Protein AF-A0A948R1W1-F1 (afdb_monomer_lite)

Radius of gyration: 20.11 Å; chains: 1; bounding box: 63×32×43 Å

Sequence (106 aa):
MGSFGFLLSNVTCRANDSRCIGGDPVLDEAADQFSRSIESQNAPIGILPVVVATHLRSAGGPLTFFSAIAQFGTAEDIALAELRIELLFPADEATRRALVEQHSDG

Structure (mmCIF, N/CA/C/O backbone):
data_AF-A0A948R1W1-F1
#
_entry.id   AF-A0A948R1W1-F1
#
loop_
_atom_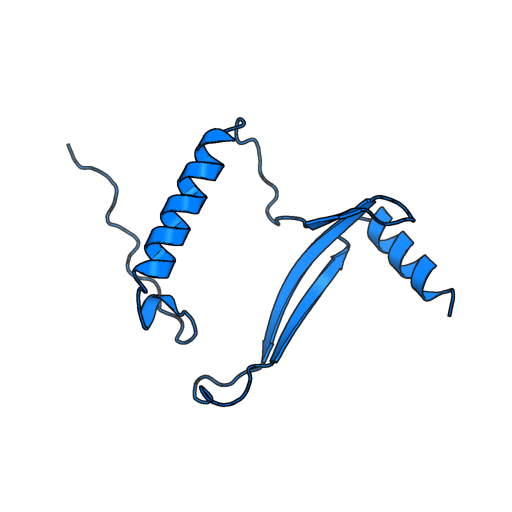site.group_PDB
_atom_site.id
_atom_site.type_symbol
_atom_site.label_atom_id
_atom_site.label_alt_id
_atom_site.label_comp_id
_atom_site.label_asym_id
_atom_site.label_entity_id
_atom_site.label_seq_id
_atom_site.pdbx_PDB_ins_code
_atom_site.Cartn_x
_atom_site.Cartn_y
_atom_site.Cartn_z
_atom_site.occupancy
_atom_site.B_iso_or_equiv
_atom_site.auth_seq_id
_atom_site.auth_comp_id
_atom_site.auth_asym_id
_atom_site.auth_atom_id
_atom_site.pdbx_PDB_model_num
ATOM 1 N N . MET A 1 1 ? 41.234 -18.248 4.618 1.00 38.34 1 MET A N 1
ATOM 2 C CA . MET A 1 1 ? 40.468 -17.030 4.957 1.00 38.34 1 MET A CA 1
ATOM 3 C C . MET A 1 1 ? 39.657 -16.640 3.736 1.00 38.34 1 MET A C 1
ATOM 5 O O . MET A 1 1 ? 40.196 -16.022 2.832 1.00 38.34 1 MET A O 1
ATOM 9 N N . GLY A 1 2 ? 38.424 -17.143 3.649 1.00 34.62 2 GLY A N 1
ATOM 10 C CA . GLY A 1 2 ? 37.509 -16.915 2.529 1.00 34.62 2 GLY A CA 1
ATOM 11 C C . GLY A 1 2 ? 36.415 -15.946 2.954 1.00 34.62 2 GLY A C 1
ATOM 12 O O . GLY A 1 2 ? 35.837 -16.126 4.024 1.00 34.62 2 GLY A O 1
ATOM 13 N N . SER A 1 3 ? 36.170 -14.915 2.146 1.00 34.09 3 SER A N 1
ATOM 14 C CA . SER A 1 3 ? 35.085 -13.963 2.375 1.00 34.09 3 SER A CA 1
ATOM 15 C C . SER A 1 3 ? 33.848 -14.409 1.599 1.00 34.09 3 SER A C 1
ATOM 17 O O . SER A 1 3 ? 33.865 -14.519 0.373 1.00 34.09 3 SER A O 1
ATOM 19 N N . PHE A 1 4 ? 32.804 -14.717 2.361 1.00 37.91 4 PHE A N 1
ATOM 20 C CA . PHE A 1 4 ? 31.435 -14.986 1.945 1.00 37.91 4 PHE A CA 1
ATOM 21 C C . PHE A 1 4 ? 30.847 -13.751 1.244 1.00 37.91 4 PHE A C 1
ATOM 23 O O . PHE A 1 4 ? 30.420 -12.812 1.905 1.00 37.91 4 PHE A O 1
ATOM 30 N N . GLY A 1 5 ? 30.814 -13.734 -0.086 1.00 34.28 5 GLY A N 1
ATOM 31 C CA . GLY A 1 5 ? 30.186 -12.626 -0.818 1.00 34.28 5 GLY A CA 1
ATOM 32 C C . GLY A 1 5 ? 29.910 -12.900 -2.291 1.00 34.28 5 GLY A C 1
ATOM 33 O O . GLY A 1 5 ? 29.746 -11.966 -3.063 1.00 34.28 5 GLY A O 1
ATOM 34 N N . PHE A 1 6 ? 29.902 -14.168 -2.705 1.00 32.91 6 PHE A N 1
ATOM 35 C CA . PHE A 1 6 ? 29.721 -14.533 -4.109 1.00 32.91 6 PHE A CA 1
ATOM 36 C C . PHE A 1 6 ? 28.942 -15.839 -4.238 1.00 32.91 6 PHE A C 1
ATOM 38 O O . PHE A 1 6 ? 29.417 -16.820 -4.798 1.00 32.91 6 PHE A O 1
ATOM 45 N N . LEU A 1 7 ? 27.756 -15.904 -3.638 1.00 37.12 7 LEU A N 1
ATOM 46 C CA . LEU A 1 7 ? 26.871 -17.045 -3.848 1.00 37.12 7 LEU A CA 1
ATOM 47 C C . LEU A 1 7 ? 25.434 -16.647 -3.549 1.00 37.12 7 LEU A C 1
ATOM 49 O O . LEU A 1 7 ? 24.961 -16.829 -2.439 1.00 37.12 7 LEU A O 1
ATOM 53 N N . LEU A 1 8 ? 24.800 -16.033 -4.548 1.00 34.62 8 LEU A N 1
ATOM 54 C CA . LEU A 1 8 ? 23.373 -16.145 -4.889 1.00 34.62 8 LEU A CA 1
ATOM 55 C C . LEU A 1 8 ? 23.099 -15.420 -6.228 1.00 34.62 8 LEU A C 1
ATOM 57 O O . LEU A 1 8 ? 22.052 -14.822 -6.437 1.00 34.62 8 LEU A O 1
ATOM 61 N N . SER A 1 9 ? 24.048 -15.475 -7.172 1.00 35.59 9 SER A N 1
ATOM 62 C CA . SER A 1 9 ? 23.801 -15.078 -8.563 1.00 35.59 9 SER A CA 1
ATOM 63 C C . SER A 1 9 ? 23.474 -16.339 -9.356 1.00 35.59 9 SER A C 1
ATOM 65 O O . SER A 1 9 ? 24.339 -16.920 -9.999 1.00 35.59 9 SER A O 1
ATOM 67 N N . ASN A 1 10 ? 22.265 -16.861 -9.147 1.00 37.19 10 ASN A N 1
ATOM 68 C CA . ASN A 1 10 ? 21.601 -17.827 -10.029 1.00 37.19 10 ASN A CA 1
ATOM 69 C C . ASN A 1 10 ? 20.197 -18.124 -9.495 1.00 37.19 10 ASN A C 1
ATOM 71 O O . ASN A 1 10 ? 19.938 -19.208 -8.985 1.00 37.19 10 ASN A O 1
ATOM 75 N N . VAL A 1 11 ? 19.291 -17.152 -9.613 1.00 42.41 11 VAL A N 1
ATOM 76 C CA . VAL A 1 11 ? 17.845 -17.401 -9.665 1.00 42.41 11 VAL A CA 1
ATOM 77 C C . VAL A 1 11 ? 17.236 -16.347 -10.594 1.00 42.41 11 VAL A C 1
ATOM 79 O O . VAL A 1 11 ? 17.088 -15.190 -10.229 1.00 42.41 11 VAL A O 1
ATOM 82 N N . THR A 1 12 ? 16.963 -16.781 -11.823 1.00 42.38 12 THR A N 1
ATOM 83 C CA . THR A 1 12 ? 15.929 -16.296 -12.749 1.00 42.38 12 THR A CA 1
ATOM 84 C C . THR A 1 12 ? 15.720 -14.775 -12.824 1.00 42.38 12 THR A C 1
ATOM 86 O O . THR A 1 12 ? 14.846 -14.238 -12.146 1.00 42.38 12 THR A O 1
ATOM 89 N N . CYS A 1 13 ? 16.421 -14.090 -13.743 1.00 40.66 13 CYS A N 1
ATOM 90 C CA . CYS A 1 13 ? 15.915 -12.819 -14.285 1.00 40.66 13 CYS A CA 1
ATOM 91 C C . CYS A 1 13 ? 14.478 -13.071 -14.767 1.00 40.66 13 CYS A C 1
ATOM 93 O O . CYS A 1 13 ? 14.254 -13.797 -15.739 1.00 40.66 13 CYS A O 1
ATOM 95 N N . ARG A 1 14 ? 13.490 -12.507 -14.071 1.00 46.41 14 ARG A N 1
ATOM 96 C CA . ARG A 1 14 ? 12.136 -12.375 -14.607 1.00 46.41 14 ARG A CA 1
ATOM 97 C C . ARG A 1 14 ? 12.235 -11.294 -15.677 1.00 46.41 14 ARG A C 1
ATOM 99 O O . ARG A 1 14 ? 12.789 -10.240 -15.403 1.00 46.41 14 ARG A O 1
ATOM 106 N N . ALA A 1 15 ? 11.718 -11.536 -16.880 1.00 49.47 15 ALA A N 1
ATOM 107 C CA . ALA A 1 15 ? 11.856 -10.624 -18.028 1.00 49.47 15 ALA A CA 1
ATOM 108 C C . ALA A 1 15 ? 11.345 -9.180 -17.788 1.00 49.47 15 AL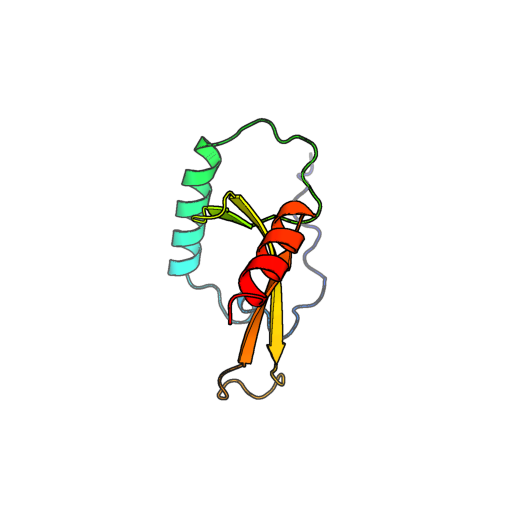A A C 1
ATOM 110 O O . ALA A 1 15 ? 11.599 -8.304 -18.601 1.00 49.47 15 ALA A O 1
ATOM 111 N N . ASN A 1 16 ? 10.657 -8.935 -16.668 1.00 50.66 16 ASN A N 1
ATOM 112 C CA . ASN A 1 16 ? 10.138 -7.635 -16.247 1.00 50.66 16 ASN A CA 1
ATOM 113 C C . ASN A 1 16 ? 11.059 -6.879 -15.260 1.00 50.66 16 ASN A C 1
ATOM 115 O O . ASN A 1 16 ? 10.662 -5.856 -14.711 1.00 50.66 16 ASN A O 1
ATOM 119 N N . ASP A 1 17 ? 12.244 -7.410 -14.949 1.00 49.75 17 ASP A N 1
ATOM 120 C CA . ASP A 1 17 ? 13.164 -6.797 -13.989 1.00 49.75 17 ASP A CA 1
ATOM 121 C C . ASP A 1 17 ? 14.171 -5.893 -14.720 1.00 49.75 17 ASP A C 1
ATOM 123 O O . ASP A 1 17 ? 15.080 -6.368 -15.409 1.00 49.75 17 ASP A O 1
ATOM 127 N N . SER A 1 18 ? 14.007 -4.572 -14.588 1.00 51.25 18 SER A N 1
ATOM 128 C CA . SER A 1 18 ? 14.792 -3.558 -15.315 1.00 51.25 18 SER A CA 1
ATOM 129 C C . SER A 1 18 ? 16.304 -3.686 -15.098 1.00 51.25 18 SER A C 1
ATOM 131 O O . SER A 1 18 ? 17.090 -3.294 -15.960 1.00 51.25 18 SER A O 1
ATOM 133 N N . ARG A 1 19 ? 16.728 -4.293 -13.978 1.00 48.97 19 ARG A N 1
ATOM 134 C CA . ARG A 1 19 ? 18.146 -4.524 -13.654 1.00 48.97 19 ARG A CA 1
ATOM 135 C C . ARG A 1 19 ? 18.850 -5.449 -14.650 1.00 48.97 19 ARG A C 1
ATOM 137 O O . ARG A 1 19 ? 20.069 -5.377 -14.762 1.00 48.97 19 ARG A O 1
ATOM 144 N N . CYS A 1 20 ? 18.115 -6.297 -15.373 1.00 50.31 20 CYS A N 1
ATOM 145 C CA . CYS A 1 20 ? 18.696 -7.183 -16.385 1.00 50.31 20 CYS A CA 1
ATOM 146 C C . CYS A 1 20 ? 18.900 -6.478 -17.744 1.00 50.31 20 CYS A C 1
ATOM 148 O O . CYS A 1 20 ? 19.640 -6.993 -18.577 1.00 50.31 20 CYS A O 1
ATOM 150 N N . ILE A 1 21 ? 18.265 -5.317 -17.971 1.00 57.47 21 ILE A N 1
ATOM 151 C CA . ILE A 1 21 ? 18.271 -4.605 -19.264 1.00 57.47 21 ILE A CA 1
ATOM 152 C C . ILE A 1 21 ? 19.240 -3.409 -19.270 1.00 57.47 21 ILE A C 1
ATOM 154 O O . ILE A 1 21 ? 19.758 -3.055 -20.327 1.00 57.47 21 ILE A O 1
ATOM 158 N N . GLY A 1 22 ? 19.579 -2.829 -18.116 1.00 58.16 22 GLY A N 1
ATOM 159 C CA . GLY A 1 22 ? 20.618 -1.802 -18.052 1.00 58.16 22 GLY A CA 1
ATOM 160 C C . GLY A 1 22 ? 20.817 -1.235 -16.652 1.00 58.16 22 GLY A C 1
ATOM 161 O O . GLY A 1 22 ? 19.854 -0.869 -15.984 1.00 58.16 22 GLY A O 1
ATOM 162 N N . GLY A 1 23 ? 22.076 -1.161 -16.219 1.00 67.88 23 GLY A N 1
ATOM 163 C CA . GLY A 1 23 ? 22.490 -0.290 -15.122 1.00 67.88 23 GLY A CA 1
ATOM 164 C C . GLY A 1 23 ? 22.672 1.121 -15.670 1.00 67.88 23 GLY A C 1
ATOM 165 O O . GLY A 1 23 ? 23.428 1.315 -16.623 1.00 67.88 23 GLY A O 1
ATOM 166 N N . ASP A 1 24 ? 21.939 2.080 -15.116 1.00 79.19 24 ASP A N 1
ATOM 167 C CA . ASP A 1 24 ? 22.111 3.496 -15.425 1.00 79.19 24 ASP A CA 1
ATOM 168 C C . ASP A 1 24 ? 23.031 4.097 -14.351 1.00 79.19 24 ASP A C 1
ATOM 170 O O . ASP A 1 24 ? 22.647 4.103 -13.177 1.00 79.19 24 ASP A O 1
ATOM 174 N N . PRO A 1 25 ? 24.221 4.614 -14.713 1.00 80.19 25 PRO A N 1
ATOM 175 C CA . PRO A 1 25 ? 25.170 5.147 -13.739 1.00 80.19 25 PRO A CA 1
ATOM 176 C C . PRO A 1 25 ? 24.594 6.308 -12.916 1.00 80.19 25 PRO A C 1
ATOM 178 O O . PRO A 1 25 ? 25.018 6.509 -11.781 1.00 80.19 25 PRO A O 1
ATOM 181 N N . VAL A 1 26 ? 23.616 7.051 -13.448 1.00 88.12 26 VAL A N 1
ATOM 182 C CA . VAL A 1 26 ? 22.928 8.124 -12.717 1.00 88.12 26 VAL A CA 1
ATOM 183 C C . VAL A 1 26 ? 22.012 7.543 -11.640 1.00 88.12 26 VAL A C 1
ATOM 185 O O . VAL A 1 26 ? 21.957 8.066 -10.527 1.00 88.12 26 VAL A O 1
ATOM 188 N N . LEU A 1 27 ? 21.302 6.451 -11.945 1.00 81.62 27 LEU A N 1
ATOM 189 C CA . LEU A 1 27 ? 20.465 5.761 -10.959 1.00 81.62 27 LEU A CA 1
ATOM 190 C C . LEU A 1 27 ? 21.316 5.065 -9.893 1.00 81.62 27 LEU A C 1
ATOM 192 O O . LEU A 1 27 ? 20.937 5.078 -8.722 1.00 81.62 27 LEU A O 1
ATOM 196 N N . ASP A 1 28 ? 22.465 4.510 -10.277 1.00 84.75 28 ASP A N 1
ATOM 197 C CA . ASP A 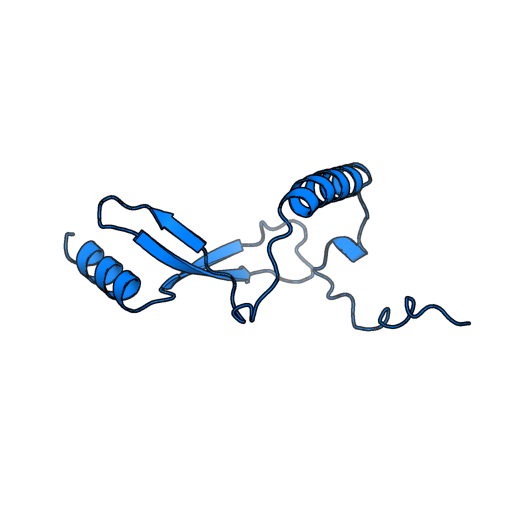1 28 ? 23.414 3.904 -9.341 1.00 84.75 28 ASP A CA 1
ATOM 198 C C . ASP A 1 28 ? 24.004 4.959 -8.387 1.00 84.75 28 ASP A C 1
ATOM 200 O O . ASP A 1 28 ? 23.997 4.766 -7.171 1.00 84.75 28 ASP A O 1
ATOM 204 N N . GLU A 1 29 ? 24.425 6.122 -8.900 1.00 88.00 29 GLU A N 1
ATOM 205 C CA . GLU A 1 29 ? 24.905 7.234 -8.067 1.00 88.00 29 GLU A CA 1
ATOM 206 C C . GLU A 1 29 ? 23.815 7.740 -7.105 1.00 88.00 29 GLU A C 1
ATOM 208 O O . GLU A 1 29 ? 24.077 7.967 -5.919 1.00 88.00 29 GLU A O 1
ATOM 213 N N . ALA A 1 30 ? 22.575 7.871 -7.586 1.00 86.81 30 ALA A N 1
ATOM 214 C CA . ALA A 1 30 ? 21.445 8.271 -6.754 1.00 86.81 30 ALA A CA 1
ATOM 215 C C . ALA A 1 30 ? 21.138 7.235 -5.654 1.00 86.81 30 ALA A C 1
ATOM 217 O O . ALA A 1 30 ? 20.857 7.612 -4.510 1.00 86.81 30 ALA A O 1
ATOM 218 N N . ALA A 1 31 ? 21.222 5.937 -5.966 1.00 85.81 31 ALA A N 1
ATOM 219 C CA . ALA A 1 31 ? 21.032 4.859 -4.996 1.00 85.81 31 ALA A CA 1
ATOM 220 C C . ALA A 1 31 ? 22.120 4.870 -3.908 1.00 85.81 31 ALA A C 1
ATOM 222 O O . ALA A 1 31 ? 21.814 4.728 -2.717 1.00 85.81 31 ALA A O 1
ATOM 223 N N . ASP A 1 32 ? 23.372 5.112 -4.294 1.00 87.25 32 ASP A N 1
ATOM 224 C CA . ASP A 1 32 ? 24.495 5.261 -3.367 1.00 87.25 32 ASP A CA 1
ATOM 225 C C . ASP A 1 32 ? 24.321 6.480 -2.455 1.00 87.25 32 ASP A C 1
ATOM 227 O O . ASP A 1 32 ? 24.524 6.397 -1.239 1.00 87.25 32 ASP A O 1
ATOM 231 N N . GLN A 1 33 ? 23.917 7.621 -3.020 1.00 87.12 33 GLN A N 1
ATOM 232 C CA . GLN A 1 33 ? 23.659 8.834 -2.250 1.00 87.12 33 GLN A CA 1
ATOM 233 C C . GLN A 1 33 ? 22.545 8.615 -1.217 1.00 87.12 33 GLN A C 1
ATOM 235 O O . GLN A 1 33 ? 22.689 9.016 -0.058 1.00 87.12 33 GLN A O 1
ATOM 240 N N . PHE A 1 34 ? 21.452 7.961 -1.618 1.00 84.50 34 PHE A N 1
ATOM 241 C CA . PHE A 1 34 ? 20.337 7.662 -0.725 1.00 84.50 34 PHE A CA 1
ATOM 242 C C . PHE A 1 34 ? 20.755 6.719 0.410 1.00 84.50 34 PHE A C 1
ATOM 244 O O . PHE A 1 34 ? 20.460 6.988 1.576 1.00 84.50 34 PHE A O 1
ATOM 251 N N . SER A 1 35 ? 21.514 5.667 0.092 1.00 85.06 35 SER A N 1
ATOM 252 C CA . SER A 1 35 ? 21.992 4.690 1.079 1.00 85.06 35 SER A CA 1
ATOM 253 C C . SER A 1 35 ? 22.826 5.351 2.182 1.00 85.06 35 SER A C 1
ATOM 255 O O . SER A 1 35 ? 22.566 5.134 3.366 1.00 85.06 35 SER A O 1
ATOM 257 N N . ARG A 1 36 ? 23.740 6.263 1.820 1.00 82.94 36 ARG A N 1
ATOM 258 C CA . ARG A 1 36 ? 24.552 7.030 2.788 1.00 82.94 36 ARG A CA 1
ATOM 259 C C . ARG A 1 36 ? 23.708 7.907 3.717 1.00 82.94 36 ARG A C 1
ATOM 261 O O . ARG A 1 36 ? 24.076 8.121 4.870 1.00 82.94 36 ARG A O 1
ATOM 268 N N . SER A 1 37 ? 22.574 8.425 3.240 1.00 77.44 37 SER A N 1
ATOM 269 C CA . SER A 1 37 ? 21.656 9.206 4.079 1.00 77.44 37 SER A CA 1
ATOM 270 C C . SER A 1 37 ? 20.969 8.334 5.137 1.00 77.44 37 SER A C 1
ATOM 272 O O . SER A 1 37 ? 20.831 8.764 6.285 1.00 77.44 37 SER A O 1
ATOM 274 N N . ILE A 1 38 ? 20.602 7.098 4.784 1.00 74.69 38 ILE A N 1
ATOM 275 C CA . ILE A 1 38 ? 19.929 6.149 5.684 1.00 74.69 38 ILE A CA 1
ATOM 276 C C . ILE A 1 38 ? 20.884 5.556 6.728 1.00 74.69 38 ILE A C 1
ATOM 278 O O . ILE A 1 38 ? 20.476 5.364 7.872 1.00 74.69 38 ILE A O 1
ATOM 282 N N . GLU A 1 39 ? 22.162 5.338 6.399 1.00 67.44 39 GLU A N 1
ATOM 283 C CA . GLU A 1 39 ? 23.168 4.829 7.351 1.00 67.44 39 GLU A CA 1
ATOM 284 C C . GLU A 1 39 ? 23.314 5.705 8.611 1.00 67.44 39 GLU A C 1
ATOM 286 O O . GLU A 1 39 ? 23.623 5.199 9.694 1.00 67.44 39 GLU A O 1
ATOM 291 N N . SER A 1 40 ? 23.024 7.007 8.499 1.00 61.84 40 SER A N 1
ATOM 292 C CA . SER A 1 40 ? 23.016 7.945 9.631 1.00 61.84 40 SER A CA 1
ATOM 293 C C . SER A 1 40 ? 21.845 7.745 10.610 1.00 61.84 40 SER A C 1
ATOM 295 O O . SER A 1 40 ? 21.883 8.269 11.722 1.00 61.84 40 SER A O 1
ATOM 297 N N . GLN A 1 41 ? 20.825 6.966 10.229 1.00 62.16 41 GLN A N 1
ATOM 298 C CA . GLN A 1 41 ? 19.606 6.700 11.006 1.00 62.16 41 GLN A CA 1
ATOM 299 C C . GLN A 1 41 ? 19.577 5.293 11.626 1.00 62.16 41 GLN A C 1
ATOM 301 O O . GLN A 1 41 ? 18.503 4.770 11.921 1.00 62.16 41 GLN A O 1
ATOM 306 N N . ASN A 1 42 ? 20.742 4.665 11.826 1.00 59.88 42 ASN A N 1
ATOM 307 C CA . ASN A 1 42 ? 20.865 3.316 12.386 1.00 59.88 42 ASN A CA 1
ATOM 308 C C . ASN A 1 42 ? 20.336 3.223 13.833 1.00 59.88 42 ASN A C 1
ATOM 310 O O . ASN A 1 42 ? 21.081 3.316 14.810 1.00 59.88 42 ASN A O 1
ATOM 314 N N . ALA A 1 43 ? 19.029 3.008 13.972 1.00 66.56 43 ALA A N 1
ATOM 315 C CA . ALA A 1 43 ? 18.409 2.507 15.187 1.00 66.56 43 ALA A CA 1
ATOM 316 C C . ALA A 1 43 ? 18.596 0.979 15.266 1.00 66.56 43 ALA A C 1
ATOM 318 O O . ALA A 1 43 ? 18.640 0.313 14.228 1.00 66.56 43 ALA A O 1
ATOM 319 N N . PRO A 1 44 ? 18.705 0.389 16.471 1.00 67.12 44 PRO A N 1
ATOM 320 C CA . PRO A 1 44 ? 18.802 -1.059 16.616 1.00 67.12 44 PRO A CA 1
ATOM 321 C C . PRO A 1 44 ? 17.613 -1.748 15.934 1.00 67.12 44 PRO A C 1
ATOM 323 O O . PRO A 1 44 ? 16.453 -1.476 16.249 1.00 67.12 44 PRO A O 1
ATOM 326 N N . ILE A 1 45 ? 17.916 -2.643 14.992 1.00 67.31 45 ILE A N 1
ATOM 327 C CA . ILE A 1 45 ? 16.915 -3.396 14.235 1.00 67.31 45 ILE A CA 1
ATOM 328 C C . ILE A 1 45 ? 16.340 -4.478 15.159 1.00 67.31 45 ILE A C 1
ATOM 330 O O . ILE A 1 45 ? 17.005 -5.464 15.472 1.00 67.31 45 ILE A O 1
ATOM 334 N N . GLY A 1 46 ? 15.113 -4.261 15.639 1.00 73.44 46 GLY A N 1
ATOM 335 C CA . GLY A 1 46 ? 14.320 -5.271 16.342 1.00 73.44 46 GLY A CA 1
ATOM 336 C C . GLY A 1 46 ? 13.684 -6.280 15.379 1.00 73.44 46 GLY A C 1
ATOM 337 O O . GLY A 1 46 ? 14.039 -6.359 14.205 1.00 73.44 46 GLY A O 1
ATOM 338 N N . ILE A 1 47 ? 12.701 -7.047 15.858 1.00 79.25 47 ILE A N 1
ATOM 339 C CA . ILE A 1 47 ? 11.882 -7.892 14.976 1.00 79.25 47 ILE A CA 1
ATOM 340 C C . ILE A 1 47 ? 11.086 -6.968 14.047 1.00 79.25 47 ILE A C 1
ATOM 342 O O . ILE A 1 47 ? 10.193 -6.253 14.502 1.00 79.25 47 ILE A O 1
ATOM 346 N N . LEU A 1 48 ? 11.428 -6.967 12.758 1.00 77.12 48 LEU A N 1
ATOM 347 C CA . LEU A 1 48 ? 10.710 -6.198 11.747 1.00 77.12 48 LEU A CA 1
ATOM 348 C C . LEU A 1 48 ? 9.441 -6.946 11.312 1.00 77.12 48 LEU A C 1
ATOM 350 O O . LEU A 1 48 ? 9.467 -8.175 11.186 1.00 77.12 48 LEU A O 1
ATOM 354 N N . PRO A 1 49 ? 8.326 -6.234 11.072 1.00 74.19 49 PRO A N 1
ATOM 355 C CA . PRO A 1 49 ? 7.130 -6.848 10.520 1.00 74.19 49 PRO A CA 1
ATOM 356 C C . PRO A 1 49 ? 7.410 -7.391 9.113 1.00 74.19 49 PRO A C 1
ATOM 358 O O . PRO A 1 49 ? 8.192 -6.824 8.353 1.00 74.19 49 PRO A O 1
ATOM 361 N N . VAL A 1 50 ? 6.731 -8.482 8.750 1.00 82.12 50 VAL A N 1
ATOM 362 C CA . VAL A 1 50 ? 6.856 -9.115 7.421 1.00 82.12 50 VAL A CA 1
ATOM 363 C C . VAL A 1 50 ? 6.355 -8.217 6.281 1.00 82.12 50 VAL A C 1
ATOM 365 O O . VAL A 1 50 ? 6.703 -8.430 5.124 1.00 82.12 50 VAL A O 1
ATOM 368 N N . VAL A 1 51 ? 5.568 -7.191 6.608 1.00 81.62 51 VAL A N 1
ATOM 369 C CA . VAL A 1 51 ? 5.054 -6.197 5.667 1.00 81.62 51 VAL A CA 1
ATOM 370 C C . VAL A 1 51 ? 5.420 -4.804 6.164 1.00 81.62 51 VAL A C 1
ATOM 372 O O . VAL A 1 51 ? 5.209 -4.482 7.334 1.00 81.62 51 VAL A O 1
ATOM 375 N N . VAL A 1 52 ? 5.952 -3.973 5.266 1.00 84.62 52 VAL A N 1
ATOM 376 C CA . VAL A 1 52 ? 6.180 -2.549 5.532 1.00 84.62 52 VAL A CA 1
ATOM 377 C C . VAL A 1 52 ? 4.855 -1.815 5.380 1.00 84.62 52 VAL A C 1
ATOM 379 O O . VAL A 1 52 ? 4.212 -1.899 4.334 1.00 84.62 52 VAL A O 1
ATOM 382 N N . ALA A 1 53 ? 4.451 -1.105 6.428 1.00 89.56 53 ALA A N 1
ATOM 383 C CA . ALA A 1 53 ? 3.218 -0.342 6.431 1.00 89.56 53 ALA A CA 1
ATOM 384 C C . ALA A 1 53 ? 3.458 1.138 6.103 1.00 89.56 53 ALA A C 1
ATOM 386 O O . ALA A 1 53 ? 4.414 1.758 6.573 1.00 89.56 53 ALA A O 1
ATOM 387 N N . THR A 1 54 ? 2.549 1.721 5.332 1.00 91.00 54 THR A N 1
ATOM 388 C CA . THR A 1 54 ? 2.454 3.156 5.084 1.00 91.00 54 THR A CA 1
ATOM 389 C C . THR A 1 54 ? 1.582 3.791 6.160 1.00 91.00 54 THR A C 1
ATOM 391 O O . THR A 1 54 ? 0.418 3.427 6.322 1.00 91.00 54 THR A O 1
ATOM 394 N N . HIS A 1 55 ? 2.128 4.777 6.869 1.00 92.38 55 HIS A N 1
ATOM 395 C CA . HIS A 1 55 ? 1.391 5.560 7.858 1.00 92.38 55 HIS A CA 1
ATOM 396 C C . HIS A 1 55 ? 1.003 6.920 7.280 1.00 92.38 55 HIS A C 1
ATOM 398 O O . HIS A 1 55 ? 1.865 7.728 6.928 1.00 92.38 55 HIS A O 1
ATOM 404 N N . LEU A 1 56 ? -0.299 7.189 7.221 1.00 92.00 56 LEU A N 1
ATOM 405 C CA . LEU A 1 56 ? -0.867 8.442 6.738 1.00 92.00 56 LEU A CA 1
ATOM 406 C C . LEU A 1 56 ? -1.528 9.195 7.894 1.00 92.00 56 LEU A C 1
ATOM 408 O O . LEU A 1 56 ? -2.171 8.606 8.762 1.00 92.00 56 LEU A O 1
ATOM 412 N N . ARG A 1 57 ? -1.393 10.523 7.902 1.00 93.31 57 ARG A N 1
ATOM 413 C CA . ARG A 1 57 ? -2.166 11.394 8.797 1.00 93.31 57 ARG A CA 1
ATOM 414 C C . ARG A 1 57 ? -3.384 11.912 8.043 1.00 93.31 57 ARG A C 1
ATOM 416 O O . ARG A 1 57 ? -3.221 12.572 7.022 1.00 93.31 57 ARG A O 1
ATOM 423 N N . SER A 1 58 ? -4.574 11.635 8.563 1.00 89.00 58 SER A N 1
ATOM 424 C CA . SER A 1 58 ? -5.849 12.147 8.056 1.00 89.00 58 SER A CA 1
ATOM 425 C C . SER A 1 58 ? -6.517 13.047 9.099 1.00 89.00 58 SER A C 1
ATOM 427 O O . SER A 1 58 ? -6.186 12.992 10.285 1.00 89.00 58 SER A O 1
ATOM 429 N N . ALA A 1 59 ? -7.485 13.864 8.673 1.00 88.81 59 ALA A N 1
ATOM 430 C CA . ALA A 1 59 ? -8.315 14.661 9.579 1.00 88.81 59 ALA A CA 1
ATOM 431 C C . ALA A 1 59 ? -9.106 13.782 10.570 1.00 88.81 59 ALA A C 1
ATOM 433 O O . ALA A 1 59 ? -9.336 14.194 11.702 1.00 88.81 59 ALA A O 1
ATOM 434 N N . GLY A 1 60 ? -9.466 12.558 10.162 1.00 87.00 60 GLY A N 1
ATOM 435 C CA . GLY A 1 60 ? -10.139 11.564 11.008 1.00 87.00 60 GLY A CA 1
ATOM 436 C C . GLY A 1 60 ? -9.207 10.751 11.916 1.00 87.00 60 GLY A C 1
ATOM 437 O O . GLY A 1 60 ? -9.677 9.853 12.606 1.00 87.00 60 GLY A O 1
ATOM 438 N N . GLY A 1 61 ? -7.899 11.035 11.919 1.00 91.81 61 GLY A N 1
ATOM 439 C CA . GLY A 1 61 ? -6.902 10.301 12.701 1.00 91.81 61 GLY A CA 1
ATOM 440 C C . GLY A 1 61 ? -5.835 9.599 11.850 1.00 91.81 61 GLY A C 1
ATOM 441 O O . GLY A 1 61 ? -5.792 9.761 10.626 1.00 91.81 61 GLY A O 1
ATOM 442 N N . PRO A 1 62 ? -4.907 8.866 12.490 1.00 95.12 62 PRO A N 1
ATOM 443 C CA . PRO A 1 62 ? -3.885 8.102 11.785 1.00 95.12 62 PRO A CA 1
ATOM 444 C C . PRO A 1 62 ? -4.508 6.918 11.037 1.00 95.12 62 PRO A C 1
ATOM 446 O O . PRO A 1 62 ? -5.379 6.236 11.569 1.00 95.12 62 PRO A O 1
ATOM 449 N N . LEU A 1 63 ? -4.022 6.664 9.823 1.00 95.81 63 LEU A N 1
ATOM 450 C CA . LEU A 1 63 ? -4.389 5.505 9.015 1.00 95.81 63 LEU A CA 1
ATOM 451 C C . LEU A 1 63 ? -3.131 4.708 8.675 1.00 95.81 63 LEU A C 1
ATOM 453 O O . LEU A 1 63 ? -2.104 5.290 8.311 1.00 95.81 63 LEU A O 1
ATOM 457 N N . THR A 1 64 ? -3.223 3.387 8.761 1.00 95.81 64 THR A N 1
ATOM 458 C CA . THR A 1 64 ? -2.120 2.471 8.471 1.00 95.81 64 THR A CA 1
ATOM 459 C C . THR A 1 64 ? -2.522 1.517 7.358 1.00 95.81 64 THR A C 1
ATOM 461 O O . THR A 1 64 ? -3.528 0.812 7.461 1.00 95.81 64 THR A O 1
ATOM 464 N N . PHE A 1 65 ? -1.711 1.450 6.308 1.00 94.94 65 PHE A N 1
ATOM 465 C CA . PHE A 1 65 ? -1.953 0.592 5.153 1.00 94.94 65 PHE A CA 1
ATOM 466 C C . PHE A 1 65 ? -0.762 -0.301 4.865 1.00 94.94 65 PHE A C 1
ATOM 468 O O . PHE A 1 65 ? 0.368 0.065 5.161 1.00 94.94 65 PHE A O 1
ATOM 475 N N . PHE A 1 66 ? -1.002 -1.429 4.213 1.00 93.94 66 PHE A N 1
ATOM 476 C CA . PHE A 1 66 ? 0.024 -2.044 3.382 1.00 93.94 66 PHE A CA 1
ATOM 477 C C . PHE A 1 66 ? -0.373 -1.907 1.917 1.00 93.94 66 PHE A C 1
ATOM 479 O O . PHE A 1 66 ? -1.559 -2.000 1.585 1.00 93.94 66 PHE A O 1
ATOM 486 N N . SER A 1 67 ? 0.610 -1.665 1.051 1.00 90.00 67 SER A N 1
ATOM 487 C CA . SER A 1 67 ? 0.364 -1.515 -0.378 1.00 90.00 67 SER A CA 1
ATOM 488 C C . SER A 1 67 ? 0.692 -2.786 -1.154 1.00 90.00 67 SER A C 1
ATOM 490 O O . SER A 1 67 ? 1.579 -3.563 -0.795 1.00 90.00 67 SER A O 1
ATOM 492 N N . ALA A 1 68 ? -0.050 -3.008 -2.233 1.00 90.50 68 ALA A N 1
ATOM 493 C CA . ALA A 1 68 ? 0.259 -4.014 -3.237 1.00 90.50 68 ALA A CA 1
ATOM 494 C C . ALA A 1 68 ? 0.119 -3.394 -4.627 1.00 90.50 68 ALA A C 1
ATOM 496 O O . ALA A 1 68 ? -0.841 -2.673 -4.886 1.00 90.50 68 ALA A O 1
ATOM 497 N N . ILE A 1 69 ? 1.052 -3.694 -5.530 1.00 89.19 69 ILE A N 1
ATOM 498 C CA . ILE A 1 69 ? 0.999 -3.228 -6.920 1.00 89.19 69 ILE A CA 1
ATOM 499 C C . ILE A 1 69 ? 0.546 -4.388 -7.806 1.00 89.19 69 ILE A C 1
ATOM 501 O O . ILE A 1 69 ? 1.234 -5.404 -7.914 1.00 89.19 69 ILE A O 1
ATOM 505 N N . ALA A 1 70 ? -0.607 -4.231 -8.454 1.00 87.00 70 ALA A N 1
ATOM 506 C CA . ALA A 1 70 ? -1.080 -5.119 -9.507 1.00 87.00 70 ALA A CA 1
ATOM 507 C C . ALA A 1 70 ? -0.697 -4.531 -10.871 1.00 87.00 70 ALA A C 1
ATOM 509 O O . ALA A 1 70 ? -1.123 -3.431 -11.216 1.00 87.00 70 ALA A O 1
ATOM 510 N N . GLN A 1 71 ? 0.111 -5.258 -11.642 1.00 84.81 71 GLN A N 1
ATOM 511 C CA . GLN A 1 71 ? 0.556 -4.851 -12.976 1.00 84.81 71 GLN A CA 1
ATOM 512 C C . GLN A 1 71 ? -0.109 -5.731 -14.037 1.00 84.81 71 GLN A C 1
ATOM 514 O O . GLN A 1 71 ? 0.028 -6.955 -14.004 1.00 84.81 71 GLN A O 1
ATOM 519 N N . PHE A 1 72 ? -0.811 -5.102 -14.979 1.00 80.12 72 PHE A N 1
ATOM 520 C CA . PHE A 1 72 ? -1.439 -5.748 -16.127 1.00 80.12 72 PHE A CA 1
ATOM 521 C C . PHE A 1 72 ? -0.628 -5.424 -17.382 1.00 80.12 72 PHE A C 1
ATOM 523 O O . PHE A 1 72 ? -0.620 -4.287 -17.853 1.00 80.12 72 PHE A O 1
ATOM 530 N N . GLY A 1 73 ? 0.062 -6.433 -17.907 1.00 71.25 73 GLY A N 1
ATOM 531 C CA . GLY A 1 73 ? 0.868 -6.343 -19.119 1.00 71.25 73 GLY A CA 1
ATOM 532 C C . GLY A 1 73 ? 1.239 -7.733 -19.636 1.00 71.25 73 GLY A C 1
ATOM 533 O O . GLY A 1 73 ? 1.180 -8.720 -18.898 1.00 71.25 73 GLY A O 1
ATOM 534 N N . THR A 1 74 ? 1.594 -7.813 -20.912 1.00 63.69 74 THR A N 1
ATOM 535 C CA . THR A 1 74 ? 2.169 -8.993 -21.574 1.00 63.69 74 THR A CA 1
ATOM 536 C C . THR A 1 74 ? 3.656 -8.739 -21.818 1.00 63.69 74 THR A C 1
ATOM 538 O O . THR A 1 74 ? 4.062 -7.611 -22.071 1.00 63.69 74 THR A O 1
ATOM 541 N N . ALA A 1 75 ? 4.489 -9.783 -21.749 1.00 60.28 75 ALA A N 1
ATOM 542 C CA . ALA A 1 75 ? 5.951 -9.653 -21.846 1.00 60.28 75 ALA A CA 1
ATOM 543 C C . ALA A 1 75 ? 6.468 -9.085 -23.189 1.00 60.28 75 ALA A C 1
ATOM 545 O O . ALA A 1 75 ? 7.646 -8.754 -23.286 1.00 60.28 75 ALA A O 1
ATOM 546 N N . GLU A 1 76 ? 5.617 -8.988 -24.216 1.00 59.59 76 GLU A N 1
ATOM 547 C CA . GLU A 1 76 ? 5.973 -8.461 -25.542 1.00 59.59 76 GLU A CA 1
ATOM 548 C C . GLU A 1 76 ? 5.602 -6.984 -25.743 1.00 59.59 76 GLU A C 1
ATOM 550 O O . GLU A 1 76 ? 6.130 -6.342 -26.650 1.00 59.59 76 GLU A O 1
ATOM 555 N N . ASP A 1 77 ?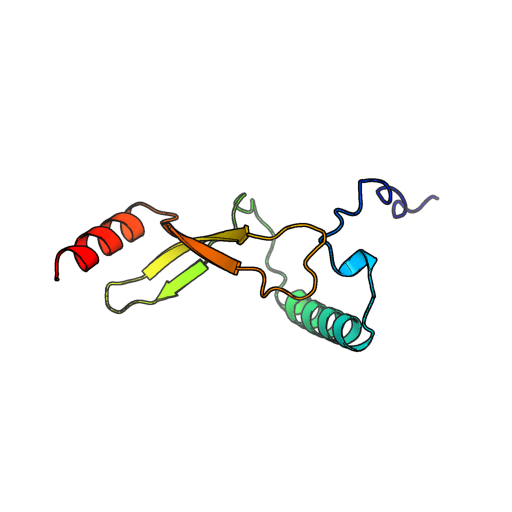 4.752 -6.404 -24.894 1.00 55.50 77 ASP A N 1
ATOM 556 C CA . ASP A 1 77 ? 4.223 -5.059 -25.115 1.00 55.50 77 ASP A CA 1
ATOM 557 C C . ASP A 1 77 ? 5.020 -3.996 -24.348 1.00 55.50 77 ASP A C 1
ATOM 559 O O . ASP A 1 77 ? 4.566 -3.398 -23.379 1.00 55.50 77 ASP A O 1
ATOM 563 N N . ILE A 1 78 ? 6.228 -3.715 -24.842 1.00 57.78 78 ILE A N 1
ATOM 564 C CA . ILE A 1 78 ? 7.104 -2.629 -24.356 1.00 57.78 78 ILE A CA 1
ATOM 565 C C . ILE A 1 78 ? 6.496 -1.232 -24.642 1.00 57.78 78 ILE A C 1
ATOM 567 O O . ILE A 1 78 ? 6.908 -0.235 -24.052 1.00 57.78 78 ILE A O 1
ATOM 571 N N . ALA A 1 79 ? 5.510 -1.140 -25.546 1.00 54.97 79 ALA A N 1
ATOM 572 C CA . ALA A 1 79 ? 4.945 0.123 -26.036 1.00 54.97 79 ALA A CA 1
ATOM 573 C C . ALA A 1 79 ? 3.515 0.438 -25.552 1.00 54.97 79 ALA A C 1
ATOM 575 O O . ALA A 1 79 ? 3.058 1.570 -25.725 1.00 54.97 79 ALA A O 1
ATOM 576 N N . LEU A 1 80 ? 2.798 -0.519 -24.952 1.00 55.41 80 LEU A N 1
ATOM 577 C CA . LEU A 1 80 ? 1.526 -0.235 -24.284 1.00 55.41 80 LEU A CA 1
ATOM 578 C C . LEU A 1 80 ? 1.827 0.218 -22.859 1.00 55.41 80 LEU A C 1
ATOM 580 O O . LEU A 1 80 ? 2.617 -0.406 -22.158 1.00 55.41 80 LEU A O 1
ATOM 584 N N . ALA A 1 81 ? 1.200 1.313 -22.430 1.00 56.91 81 ALA A N 1
ATOM 585 C CA . ALA A 1 81 ? 1.284 1.751 -21.045 1.00 56.91 81 ALA A CA 1
ATOM 586 C C . ALA A 1 81 ? 0.800 0.607 -20.143 1.00 56.91 81 ALA A C 1
ATOM 588 O O . ALA A 1 81 ? -0.397 0.326 -20.079 1.00 56.91 81 ALA A O 1
ATOM 589 N N . GLU A 1 82 ? 1.739 -0.077 -19.490 1.00 70.56 82 GLU A N 1
ATOM 590 C CA . GLU A 1 82 ? 1.432 -1.125 -18.529 1.00 70.56 82 GLU A CA 1
ATOM 591 C C . GLU A 1 82 ? 0.540 -0.525 -17.444 1.00 70.56 82 GLU A C 1
ATOM 593 O O . GLU A 1 82 ? 0.931 0.419 -16.748 1.00 70.56 82 GLU A O 1
ATOM 598 N N . LEU A 1 83 ? -0.675 -1.049 -17.294 1.00 81.81 83 LEU A N 1
ATOM 599 C CA . LEU A 1 83 ? -1.569 -0.559 -16.258 1.00 81.81 83 LEU A CA 1
ATOM 600 C C . LEU A 1 83 ? -1.064 -1.081 -14.915 1.00 81.81 83 LEU A C 1
ATOM 602 O O . LEU A 1 83 ? -1.092 -2.286 -14.656 1.00 81.81 83 LEU A O 1
ATOM 606 N N . ARG A 1 84 ? -0.620 -0.169 -14.050 1.00 84.75 84 ARG A N 1
ATOM 607 C CA . ARG A 1 84 ? -0.243 -0.469 -12.667 1.00 84.75 84 ARG A CA 1
ATOM 608 C C . ARG A 1 84 ? -1.282 0.129 -11.731 1.00 84.75 84 ARG A C 1
ATOM 610 O O . ARG A 1 84 ? -1.518 1.333 -11.754 1.00 84.75 84 ARG A O 1
ATOM 617 N N . ILE A 1 85 ? -1.906 -0.723 -10.928 1.00 90.00 85 ILE A N 1
ATOM 618 C CA . ILE A 1 85 ? -2.860 -0.335 -9.892 1.00 90.00 85 ILE A CA 1
ATOM 619 C C . ILE A 1 85 ? -2.182 -0.536 -8.545 1.00 90.00 85 ILE A C 1
ATOM 621 O O . ILE A 1 85 ? -1.771 -1.649 -8.221 1.00 90.00 85 ILE A O 1
ATOM 625 N N . GLU A 1 86 ? -2.084 0.529 -7.758 1.00 92.19 86 GLU A N 1
ATOM 626 C CA . GLU A 1 86 ? -1.675 0.439 -6.361 1.00 92.19 86 GLU A CA 1
ATOM 627 C C . GLU A 1 86 ? -2.913 0.272 -5.478 1.00 92.19 86 GLU A C 1
ATOM 629 O O . GLU A 1 86 ? -3.845 1.077 -5.512 1.00 92.19 86 GLU A O 1
ATOM 634 N N . LEU A 1 87 ? -2.931 -0.807 -4.704 1.00 92.44 87 LEU A N 1
ATOM 635 C CA . LEU A 1 87 ? -3.979 -1.128 -3.750 1.00 92.44 87 LEU A CA 1
ATOM 636 C C . LEU A 1 87 ? -3.472 -0.829 -2.345 1.00 92.44 87 LEU A C 1
ATOM 638 O O . LEU A 1 87 ? -2.413 -1.317 -1.963 1.00 92.44 87 LEU A O 1
ATOM 642 N N . LEU A 1 88 ? -4.249 -0.075 -1.573 1.00 93.00 88 LEU A N 1
ATOM 643 C CA . LEU A 1 88 ? -3.983 0.239 -0.170 1.00 93.00 88 LEU A CA 1
ATOM 644 C C . LEU A 1 88 ? -4.944 -0.569 0.703 1.00 93.00 88 LEU A C 1
ATOM 646 O O . LEU A 1 88 ? -6.133 -0.261 0.787 1.00 93.00 88 LEU A O 1
ATOM 650 N N . PHE A 1 89 ? -4.435 -1.611 1.353 1.00 93.25 89 PHE A N 1
ATOM 651 C CA . PHE A 1 89 ? -5.221 -2.446 2.256 1.00 93.25 89 PHE A CA 1
ATOM 652 C C . PHE A 1 89 ? -5.061 -1.965 3.699 1.00 93.25 89 PHE A C 1
ATOM 654 O O . PHE A 1 89 ? -3.932 -1.683 4.109 1.00 93.25 89 PHE A O 1
ATOM 661 N N . PRO A 1 90 ? -6.146 -1.876 4.491 1.00 94.44 90 PRO A N 1
ATOM 662 C CA . PRO A 1 90 ? -6.045 -1.481 5.890 1.00 94.44 90 PRO A CA 1
ATOM 663 C C . PRO A 1 90 ? -5.167 -2.486 6.643 1.00 94.44 90 PRO A C 1
ATOM 665 O O . PRO A 1 90 ? -5.437 -3.687 6.640 1.00 94.44 90 PRO A O 1
ATOM 668 N N . ALA A 1 91 ? -4.110 -1.991 7.282 1.00 93.88 91 ALA A N 1
ATOM 669 C CA . ALA A 1 91 ? -3.179 -2.813 8.053 1.00 93.88 91 ALA A CA 1
ATOM 670 C C . ALA A 1 91 ? -3.665 -3.065 9.490 1.00 93.88 91 ALA A C 1
ATOM 672 O O . ALA A 1 91 ? -3.121 -3.922 10.185 1.00 93.88 91 ALA A O 1
ATOM 673 N N . ASP A 1 92 ? -4.685 -2.330 9.937 1.00 93.00 92 ASP A N 1
ATOM 674 C CA . ASP A 1 92 ? -5.300 -2.481 11.249 1.00 93.00 92 ASP A CA 1
ATOM 675 C C . ASP A 1 92 ? -6.824 -2.262 11.208 1.00 93.00 92 ASP A C 1
ATOM 677 O O . ASP A 1 92 ? -7.409 -1.743 10.251 1.00 93.00 92 ASP A O 1
ATOM 681 N N . GLU A 1 93 ? -7.482 -2.702 12.279 1.00 95.00 93 GLU A N 1
ATOM 682 C CA . GLU A 1 93 ? -8.937 -2.641 12.430 1.00 95.00 93 GLU A CA 1
ATOM 683 C C . GLU A 1 93 ? -9.462 -1.200 12.541 1.00 95.00 93 GLU A C 1
ATOM 685 O O . GLU A 1 93 ? -10.570 -0.914 12.086 1.00 95.00 93 GLU A O 1
ATOM 690 N N . ALA A 1 94 ? -8.678 -0.284 13.118 1.00 94.94 94 ALA A N 1
ATOM 691 C CA . ALA A 1 94 ? -9.067 1.117 13.261 1.00 94.94 94 ALA A CA 1
ATOM 692 C C . ALA A 1 94 ? -9.165 1.798 11.888 1.00 94.94 94 ALA A C 1
ATOM 694 O O . ALA A 1 94 ? -10.178 2.420 11.571 1.00 94.94 94 ALA A O 1
ATOM 695 N N . THR A 1 95 ? -8.160 1.585 11.040 1.00 95.19 95 THR A N 1
ATOM 696 C CA . THR A 1 95 ? -8.113 2.064 9.657 1.00 95.19 95 THR A CA 1
ATOM 697 C C . THR A 1 95 ? -9.259 1.471 8.843 1.00 95.19 95 THR A C 1
ATOM 699 O O . THR A 1 95 ? -9.932 2.193 8.111 1.00 95.19 95 THR A O 1
ATOM 702 N N . ARG A 1 96 ? -9.554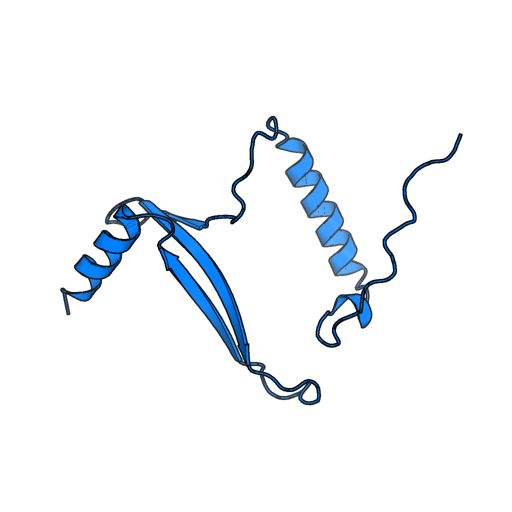 0.173 9.011 1.00 95.06 96 ARG A N 1
ATOM 703 C CA . ARG A 1 96 ? -10.688 -0.473 8.332 1.00 95.06 96 ARG A CA 1
ATOM 704 C C . ARG A 1 96 ? -12.022 0.195 8.673 1.00 95.06 96 ARG A C 1
ATOM 706 O O . ARG A 1 96 ? -12.821 0.433 7.771 1.00 95.06 96 ARG A O 1
ATOM 713 N N . ARG A 1 97 ? -12.278 0.483 9.953 1.00 94.69 97 ARG A N 1
ATOM 714 C CA . ARG A 1 97 ? -13.517 1.152 10.389 1.00 94.69 97 ARG A CA 1
ATOM 715 C C . ARG A 1 97 ? -13.621 2.563 9.833 1.00 94.69 97 ARG A C 1
ATOM 717 O O . ARG A 1 97 ? -14.650 2.887 9.254 1.00 94.69 97 ARG A O 1
ATOM 724 N N . ALA A 1 98 ? -12.536 3.333 9.913 1.00 93.12 98 ALA A N 1
ATOM 725 C CA . ALA A 1 98 ? -12.491 4.690 9.381 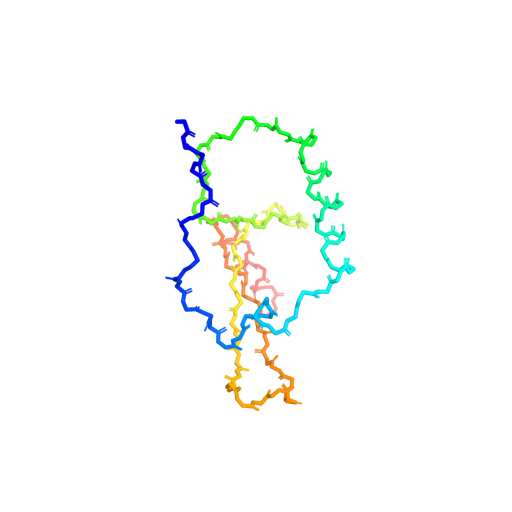1.00 93.12 98 ALA A CA 1
ATOM 726 C C . ALA A 1 98 ? -12.846 4.737 7.882 1.00 93.12 98 ALA A C 1
ATOM 728 O O . ALA A 1 98 ? -13.605 5.602 7.460 1.00 93.12 98 ALA A O 1
ATOM 729 N N . LEU A 1 99 ? -12.365 3.777 7.082 1.00 91.38 99 LEU A N 1
ATOM 730 C CA . LEU A 1 99 ? -12.696 3.695 5.652 1.00 91.38 99 LEU A CA 1
ATOM 731 C C . LEU A 1 99 ? -14.169 3.361 5.392 1.00 91.38 99 LEU A C 1
ATOM 733 O O . LEU A 1 99 ? -14.765 3.907 4.467 1.00 91.38 99 LEU A O 1
ATOM 737 N N . VAL A 1 100 ? -14.757 2.464 6.190 1.00 91.00 100 VAL A N 1
ATOM 738 C CA . VAL A 1 100 ? -16.183 2.117 6.071 1.00 91.00 100 VAL A CA 1
ATOM 739 C C . VAL A 1 100 ? -17.054 3.315 6.442 1.00 91.00 100 VAL A C 1
ATOM 741 O O . VAL A 1 100 ? -17.977 3.632 5.701 1.00 91.00 100 VAL A O 1
ATOM 744 N N . GLU A 1 101 ? -16.728 3.999 7.540 1.00 85.88 101 GLU A N 1
ATOM 745 C CA . GLU A 1 101 ? -17.453 5.183 8.016 1.00 85.88 101 GLU A CA 1
ATOM 746 C C . GLU A 1 101 ? -17.393 6.333 6.999 1.00 85.88 101 GLU A C 1
ATOM 748 O O . GLU A 1 101 ? -18.422 6.935 6.699 1.00 85.88 101 GLU A O 1
ATOM 753 N N . GLN A 1 102 ? -16.226 6.580 6.393 1.00 70.25 102 GLN A N 1
ATOM 754 C CA . GLN A 1 102 ? -16.060 7.602 5.352 1.00 70.25 102 GLN A CA 1
ATOM 755 C C . GLN A 1 102 ? -16.825 7.295 4.057 1.00 70.25 102 GLN A C 1
ATOM 757 O O . GLN A 1 102 ? -17.250 8.220 3.371 1.00 70.25 102 GLN A O 1
ATOM 762 N N . HIS A 1 103 ? -17.011 6.020 3.703 1.00 64.88 103 HIS A N 1
ATOM 763 C CA . HIS A 1 103 ? -17.776 5.643 2.508 1.00 64.88 103 HIS A CA 1
ATOM 764 C C . HIS A 1 103 ? -19.297 5.792 2.709 1.00 64.88 103 HIS A C 1
ATOM 766 O O . HIS A 1 103 ? -20.045 5.857 1.737 1.00 64.88 103 HIS A O 1
ATOM 772 N N . SER A 1 104 ? -19.780 5.833 3.953 1.00 59.56 104 SER A N 1
ATOM 773 C CA . SER A 1 104 ? -21.209 5.994 4.274 1.00 59.56 104 SER A CA 1
ATOM 774 C C . SER A 1 104 ? -21.728 7.440 4.243 1.00 59.56 104 SER A C 1
ATOM 776 O O . SER A 1 104 ? -22.928 7.631 4.415 1.00 59.56 104 SER A O 1
ATOM 778 N N . ASP A 1 105 ? -20.868 8.431 3.992 1.00 53.22 105 ASP A N 1
ATOM 779 C CA . ASP A 1 105 ? -21.207 9.868 3.956 1.00 53.22 105 ASP A CA 1
ATOM 780 C C . ASP A 1 105 ? -21.456 10.411 2.523 1.00 53.22 105 ASP A C 1
ATOM 782 O O . ASP A 1 105 ? -21.284 11.603 2.256 1.00 53.22 105 ASP A O 1
ATOM 786 N N . GLY A 1 106 ? -21.841 9.532 1.586 1.00 45.03 106 GLY A N 1
ATOM 787 C CA . GLY A 1 106 ? -22.139 9.851 0.179 1.00 45.03 106 GLY A CA 1
ATOM 788 C C . GLY A 1 106 ? -23.616 9.768 -0.182 1.00 45.03 106 GLY A C 1
ATOM 789 O O . GLY A 1 106 ? -24.245 8.743 0.165 1.00 45.03 106 GLY A O 1
#

Foldseek 3Di:
DDDPDPPDPDDDDPLPDCVVVDDDVVVVVVVVVVVVVCVVVDDPDDDDDPFDWDWDQDPVGIFIWGKDWDWDDDSPCPPDDTDIDIDTHGPDPVNVVVVVVVVVPD

Secondary structure (DSSP, 8-state):
----------S---TT-GGGT---HHHHHHHHHHHHHHHTT--------SSPPEEEEETTEEEEEEEEEEEE--TT-SSS--EEEEEEEESSHHHHHHHHHHHTT-

pLDDT: mean 72.89, std 19.63, range [32.91, 95.81]